Protein AF-A0A9E1JAA6-F1 (afdb_monomer)

Sequence (43 aa):
MHKNALEVDGRRLWETLEASGEIGKLRDTGLRRLPLSDTDKEM

Solvent-accessible surface area (backbone atoms only — not comparable to full-atom values): 2878 Å² total; per-residue (Å²): 134,87,75,93,70,93,74,82,59,63,66,62,51,48,57,51,52,55,60,56,55,61,53,32,47,42,99,88,65,66,70,66,58,51,90,92,35,74,48,46,73,71,108

Secondary structure (DSSP, 8-state):
---------HHHHHHHHHHHHHTTB-SSSSB---TTSHHHHT-

Mean predicted aligned error: 4.79 Å

Structure (mmCIF, N/CA/C/O backbone):
data_AF-A0A9E1JAA6-F1
#
_entry.id   AF-A0A9E1JAA6-F1
#
loop_
_atom_site.group_PDB
_atom_site.id
_atom_site.type_symbol
_atom_site.label_atom_id
_atom_site.label_alt_id
_atom_site.label_comp_id
_atom_site.label_asym_id
_atom_site.label_entity_id
_atom_site.label_seq_id
_atom_site.pdbx_PDB_ins_code
_atom_site.Cartn_x
_atom_site.Cartn_y
_atom_site.Cartn_z
_atom_site.occupancy
_atom_site.B_iso_or_equiv
_atom_site.auth_seq_id
_atom_site.auth_comp_id
_atom_site.auth_asym_id
_atom_site.auth_atom_id
_atom_site.pdbx_PDB_model_num
ATOM 1 N N . MET A 1 1 ? 21.270 -2.153 -33.052 1.00 50.66 1 MET A N 1
ATOM 2 C CA . MET A 1 1 ? 20.221 -1.113 -33.097 1.00 50.66 1 MET A CA 1
ATOM 3 C C . MET A 1 1 ? 19.498 -1.150 -31.758 1.00 50.66 1 MET A C 1
ATOM 5 O O . MET A 1 1 ? 18.784 -2.112 -31.510 1.00 50.66 1 MET A O 1
ATOM 9 N N . HIS A 1 2 ? 19.770 -0.207 -30.851 1.00 67.50 2 HIS A N 1
ATOM 10 C CA . HIS A 1 2 ? 19.070 -0.162 -29.564 1.00 67.50 2 HIS A CA 1
ATOM 11 C C . HIS A 1 2 ? 17.640 0.324 -29.800 1.00 67.50 2 HIS A C 1
ATOM 13 O O . HIS A 1 2 ? 17.423 1.399 -30.356 1.00 67.50 2 HIS A O 1
ATOM 19 N N . LYS A 1 3 ? 16.668 -0.517 -29.447 1.00 76.88 3 LYS A N 1
ATOM 20 C CA . LYS A 1 3 ? 15.248 -0.186 -29.496 1.00 76.88 3 LYS A CA 1
ATOM 21 C C . LYS A 1 3 ? 14.970 0.651 -28.248 1.00 76.88 3 LYS A C 1
ATOM 23 O O . LYS A 1 3 ? 15.108 0.137 -27.145 1.00 76.88 3 LYS A O 1
ATOM 28 N N . ASN A 1 4 ? 14.629 1.927 -28.410 1.00 81.94 4 ASN A N 1
ATOM 29 C CA 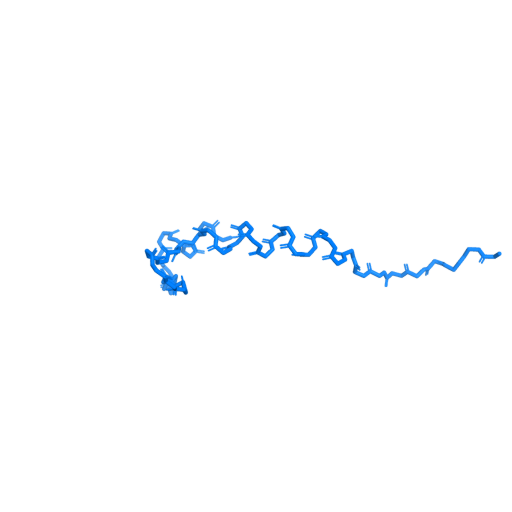. ASN A 1 4 ? 14.121 2.742 -27.305 1.00 81.94 4 ASN A CA 1
ATOM 30 C C . ASN A 1 4 ? 12.718 2.230 -26.958 1.00 81.94 4 ASN A C 1
ATOM 32 O O . ASN A 1 4 ? 11.722 2.728 -27.479 1.00 81.94 4 ASN A O 1
ATOM 36 N N . ALA A 1 5 ? 12.659 1.162 -26.168 1.00 85.00 5 ALA A N 1
ATOM 37 C CA . ALA A 1 5 ? 11.427 0.571 -25.682 1.00 85.00 5 ALA A CA 1
ATOM 38 C C . ALA A 1 5 ? 11.167 1.092 -24.268 1.00 85.00 5 ALA A C 1
ATOM 40 O O . ALA A 1 5 ? 12.027 1.002 -23.393 1.00 85.00 5 ALA A O 1
ATOM 41 N N . LEU A 1 6 ? 9.991 1.681 -24.067 1.00 92.00 6 LEU A N 1
ATOM 42 C CA . LEU A 1 6 ? 9.509 2.033 -22.741 1.00 92.00 6 LEU A CA 1
ATOM 43 C C . LEU A 1 6 ? 8.912 0.772 -22.117 1.00 92.00 6 LEU A C 1
ATOM 45 O O . LEU A 1 6 ? 7.861 0.308 -22.554 1.00 92.00 6 LEU A O 1
ATOM 49 N N . GLU A 1 7 ? 9.593 0.224 -21.119 1.00 94.44 7 GLU A N 1
ATOM 50 C CA . GLU A 1 7 ? 9.199 -1.014 -20.451 1.00 94.44 7 GLU A CA 1
ATOM 51 C C . GLU A 1 7 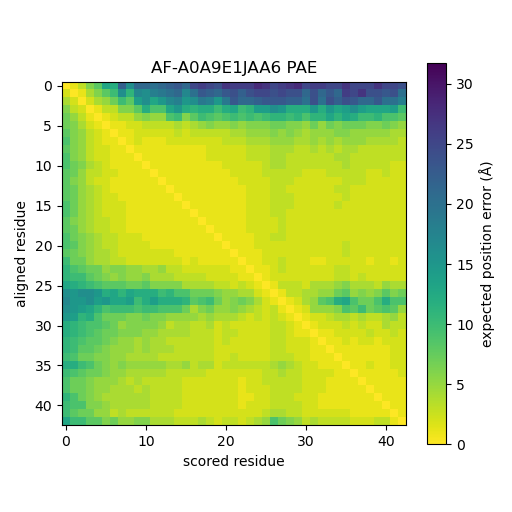? 9.062 -0.795 -18.944 1.00 94.44 7 GLU A C 1
ATOM 53 O O . GLU A 1 7 ? 9.668 0.109 -18.360 1.00 94.44 7 GLU A O 1
ATOM 58 N N . VAL A 1 8 ? 8.237 -1.627 -18.311 1.00 95.00 8 VAL A N 1
ATOM 59 C CA . VAL A 1 8 ? 8.115 -1.638 -16.856 1.00 95.00 8 VAL A CA 1
ATOM 60 C C . VAL A 1 8 ? 9.300 -2.397 -16.277 1.00 95.00 8 VAL A C 1
ATOM 62 O O . VAL A 1 8 ? 9.531 -3.556 -16.616 1.00 95.00 8 VAL A O 1
ATOM 65 N N . ASP A 1 9 ? 10.005 -1.765 -15.345 1.00 96.50 9 ASP A N 1
ATOM 66 C CA . ASP A 1 9 ? 10.936 -2.471 -14.474 1.00 96.50 9 ASP A CA 1
ATOM 67 C C . ASP A 1 9 ? 10.135 -3.32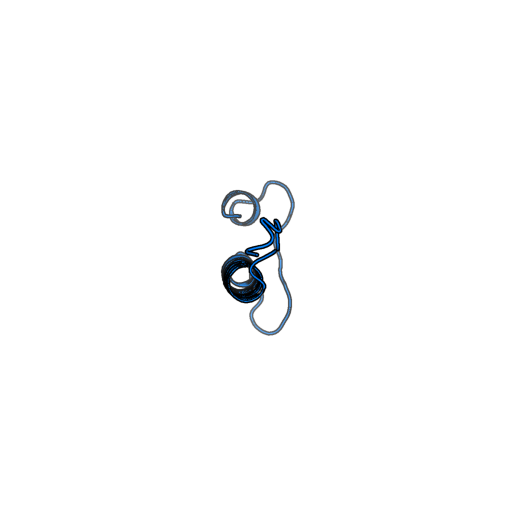7 -13.481 1.00 96.50 9 ASP A C 1
ATOM 69 O O . ASP A 1 9 ? 9.601 -2.827 -12.487 1.00 96.50 9 ASP A O 1
ATOM 73 N N . GLY A 1 10 ? 10.015 -4.621 -13.784 1.00 98.06 10 GLY A N 1
ATOM 74 C CA . GLY A 1 10 ? 9.252 -5.568 -12.971 1.00 98.06 10 GLY A CA 1
ATOM 75 C C . GLY A 1 10 ? 9.811 -5.741 -11.560 1.00 98.06 10 GLY A C 1
ATOM 76 O O . GLY A 1 10 ? 9.038 -5.932 -10.623 1.00 98.06 10 GLY A O 1
ATOM 77 N N . ARG A 1 11 ? 11.132 -5.617 -11.384 1.00 98.19 11 ARG A N 1
ATOM 78 C CA . ARG A 1 11 ? 11.758 -5.703 -10.062 1.00 98.19 11 ARG A CA 1
ATOM 79 C C . ARG A 1 11 ? 11.374 -4.494 -9.225 1.00 98.19 11 ARG A C 1
ATOM 81 O O . ARG A 1 11 ? 10.876 -4.658 -8.116 1.00 98.19 11 ARG A O 1
ATOM 88 N N . ARG A 1 12 ? 11.529 -3.295 -9.786 1.00 97.88 12 ARG A N 1
ATOM 89 C CA . ARG A 1 12 ? 11.142 -2.056 -9.105 1.00 97.88 12 ARG A CA 1
ATOM 90 C C . ARG A 1 12 ? 9.649 -2.034 -8.779 1.00 97.88 12 ARG A C 1
ATOM 92 O O . ARG A 1 12 ? 9.262 -1.569 -7.709 1.00 97.88 12 ARG A O 1
ATOM 99 N N . LEU A 1 13 ? 8.806 -2.531 -9.688 1.00 98.00 13 LEU A N 1
ATOM 100 C CA . LEU A 1 13 ? 7.371 -2.666 -9.443 1.00 98.00 13 LEU A CA 1
ATOM 101 C C . LEU A 1 13 ? 7.105 -3.562 -8.230 1.00 98.00 13 LEU A C 1
ATOM 103 O O . LEU A 1 13 ? 6.360 -3.163 -7.341 1.00 98.00 13 LEU A O 1
ATOM 107 N N . TRP A 1 14 ? 7.726 -4.741 -8.183 1.00 98.31 14 TRP A N 1
ATOM 108 C CA . TRP A 1 14 ? 7.543 -5.678 -7.079 1.00 98.31 14 TRP A CA 1
ATOM 109 C C . TRP A 1 14 ? 8.009 -5.099 -5.740 1.00 98.31 14 TRP A C 1
ATOM 111 O O . TRP A 1 14 ? 7.238 -5.092 -4.786 1.00 98.31 14 TRP A O 1
ATOM 121 N N . GLU A 1 15 ? 9.206 -4.510 -5.697 1.00 98.38 15 GLU A N 1
ATOM 122 C CA . GLU A 1 15 ? 9.750 -3.854 -4.497 1.00 98.38 15 GLU A CA 1
ATOM 123 C C . GLU A 1 15 ? 8.813 -2.739 -3.985 1.00 98.38 15 GLU A C 1
ATOM 125 O O . GLU A 1 15 ? 8.605 -2.584 -2.782 1.00 98.38 15 GLU A O 1
ATOM 130 N N . THR A 1 16 ? 8.180 -1.993 -4.899 1.00 97.44 16 THR A N 1
ATOM 131 C CA . THR A 1 16 ? 7.209 -0.943 -4.543 1.00 97.44 16 THR A CA 1
ATOM 132 C C . THR A 1 16 ? 5.909 -1.530 -3.985 1.00 97.44 16 THR A C 1
ATOM 134 O O . THR A 1 16 ? 5.350 -0.997 -3.025 1.00 97.44 16 THR A O 1
ATOM 137 N N . LEU A 1 17 ? 5.415 -2.630 -4.564 1.00 96.50 17 LEU A N 1
ATOM 138 C CA . LEU A 1 17 ? 4.213 -3.317 -4.085 1.00 96.50 17 LEU A CA 1
ATOM 139 C C . LEU A 1 17 ? 4.426 -3.939 -2.700 1.00 96.50 17 LEU A C 1
ATOM 141 O O . LEU A 1 17 ? 3.533 -3.852 -1.860 1.00 96.50 17 LEU A O 1
ATOM 145 N N . GLU A 1 18 ? 5.599 -4.518 -2.439 1.00 95.88 18 GLU A N 1
ATOM 146 C CA . GLU A 1 18 ? 5.953 -5.050 -1.119 1.00 95.88 18 GLU A CA 1
ATOM 147 C C . GLU A 1 18 ? 5.991 -3.940 -0.065 1.00 95.88 18 GLU A C 1
ATOM 149 O O . GLU A 1 18 ? 5.352 -4.073 0.977 1.00 95.88 18 GLU A O 1
ATOM 154 N N . ALA A 1 19 ? 6.641 -2.809 -0.359 1.00 95.44 19 ALA A N 1
ATOM 155 C CA . ALA A 1 19 ? 6.662 -1.657 0.544 1.00 95.44 19 ALA A CA 1
ATOM 156 C C . ALA A 1 19 ? 5.247 -1.115 0.831 1.00 95.44 19 ALA A C 1
ATOM 158 O O . ALA A 1 19 ? 4.893 -0.859 1.981 1.00 95.44 19 ALA A O 1
ATOM 159 N N . SER A 1 20 ? 4.408 -1.011 -0.204 1.00 95.50 20 SER A N 1
ATOM 160 C CA . SER A 1 20 ? 2.995 -0.625 -0.083 1.00 95.50 20 SER A CA 1
ATOM 161 C C . SER A 1 20 ? 2.176 -1.605 0.773 1.00 95.50 20 SER A C 1
ATOM 163 O O . SER A 1 20 ? 1.249 -1.196 1.481 1.00 95.50 20 SER A O 1
ATOM 165 N N . GLY A 1 21 ? 2.512 -2.896 0.715 1.00 94.31 21 GLY A N 1
ATOM 166 C CA . GLY A 1 21 ? 1.864 -3.968 1.468 1.00 94.31 21 GLY A CA 1
ATOM 167 C C . GLY A 1 21 ? 2.186 -3.979 2.965 1.00 94.31 21 GLY A C 1
ATOM 168 O O . GLY A 1 21 ? 1.48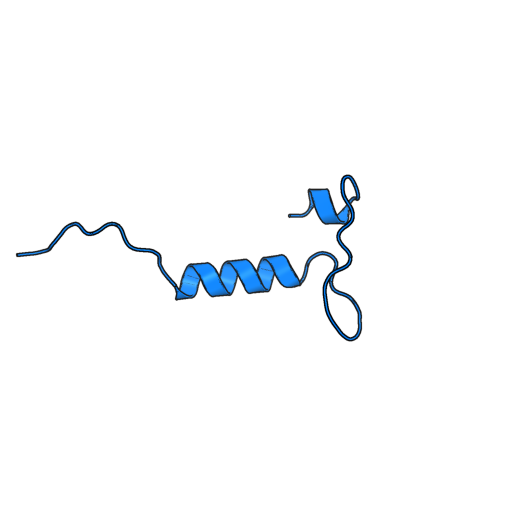0 -4.628 3.733 1.00 94.31 21 GLY A O 1
ATOM 169 N N . GLU A 1 22 ? 3.205 -3.250 3.416 1.00 94.69 22 GLU A N 1
ATOM 170 C CA . GLU A 1 22 ? 3.471 -3.103 4.852 1.00 94.69 22 GLU A CA 1
ATOM 171 C C . GLU A 1 22 ? 2.551 -2.057 5.509 1.00 94.69 22 GLU A C 1
ATOM 173 O O . GLU A 1 22 ? 2.288 -2.119 6.713 1.00 94.69 22 GLU A O 1
ATOM 178 N N . ILE A 1 23 ? 1.973 -1.142 4.725 1.00 95.50 23 ILE A N 1
ATOM 179 C CA . ILE A 1 23 ? 1.087 -0.083 5.219 1.00 95.50 23 ILE A CA 1
ATOM 180 C C . ILE A 1 23 ? -0.327 -0.635 5.433 1.00 95.50 23 ILE A C 1
ATOM 182 O O . ILE A 1 23 ? -1.034 -0.997 4.488 1.00 95.50 23 ILE A O 1
ATOM 186 N N . GLY A 1 24 ? -0.774 -0.659 6.691 1.00 92.31 24 GLY A N 1
ATOM 187 C CA . GLY A 1 24 ? -2.078 -1.213 7.067 1.00 92.31 24 GLY A CA 1
ATOM 188 C C . GLY A 1 24 ? -2.117 -2.745 7.072 1.00 92.31 24 GLY A C 1
ATOM 189 O O . GLY A 1 24 ? -3.200 -3.328 6.995 1.00 92.31 24 GLY A O 1
ATOM 190 N N . LYS A 1 25 ? -0.956 -3.405 7.156 1.00 94.44 25 LYS A N 1
ATOM 191 C CA . LYS A 1 25 ? -0.840 -4.865 7.218 1.00 94.44 25 LYS A CA 1
ATOM 192 C C . LYS A 1 25 ? -1.526 -5.442 8.453 1.00 94.44 25 LYS A C 1
ATOM 194 O O . LYS A 1 25 ? -1.353 -4.966 9.575 1.00 94.44 25 LYS A O 1
ATOM 199 N N . LEU A 1 26 ? -2.312 -6.493 8.242 1.00 91.12 26 LEU A N 1
ATOM 200 C CA . LEU A 1 26 ? -2.901 -7.273 9.326 1.00 91.12 26 LEU A CA 1
ATOM 201 C C . LEU A 1 26 ? -1.911 -8.337 9.815 1.00 91.12 26 LEU A C 1
ATOM 203 O O . LEU A 1 26 ? -1.036 -8.780 9.078 1.00 91.12 26 LEU A O 1
ATOM 207 N N . ARG A 1 27 ? -2.080 -8.760 11.072 1.00 81.88 27 ARG A N 1
ATOM 208 C CA . ARG A 1 27 ? -1.145 -9.646 11.787 1.00 81.88 27 ARG A CA 1
ATOM 209 C C . ARG A 1 27 ? -0.825 -10.947 11.041 1.00 81.88 27 ARG A C 1
ATOM 211 O O . ARG A 1 27 ? 0.328 -11.360 11.041 1.00 81.88 27 ARG A O 1
ATOM 218 N N . ASP A 1 28 ? -1.834 -11.531 10.394 1.00 82.88 28 ASP A N 1
ATOM 219 C CA . ASP A 1 28 ?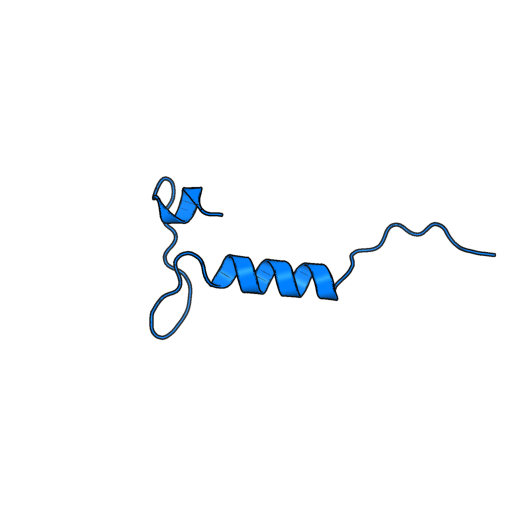 -1.732 -12.861 9.785 1.00 82.88 28 ASP A CA 1
ATOM 220 C C . ASP A 1 28 ? -1.938 -12.849 8.261 1.00 82.88 28 ASP A C 1
ATOM 222 O O . ASP A 1 28 ? -1.334 -13.652 7.554 1.00 82.88 28 ASP A O 1
ATOM 226 N N . THR A 1 29 ? -2.796 -11.970 7.725 1.00 86.69 29 THR A N 1
ATOM 227 C CA . THR A 1 29 ? -3.066 -11.914 6.278 1.00 86.69 29 THR A CA 1
ATOM 228 C C . THR A 1 29 ? -3.760 -10.627 5.840 1.00 86.69 29 THR A C 1
ATOM 230 O O . THR A 1 29 ? -4.630 -10.115 6.542 1.00 86.69 29 THR A O 1
ATOM 233 N N . GLY A 1 30 ? -3.433 -10.153 4.637 1.00 90.31 30 GLY A N 1
ATOM 234 C CA . GLY A 1 30 ? -4.126 -9.052 3.972 1.00 90.31 30 GLY A CA 1
ATOM 235 C C . GLY A 1 30 ? -3.829 -7.663 4.543 1.00 90.31 30 GLY A C 1
ATOM 236 O O . GLY A 1 30 ? -2.929 -7.463 5.360 1.00 90.31 30 GLY A O 1
ATOM 237 N N . LEU A 1 31 ? -4.612 -6.689 4.075 1.00 93.44 31 LEU A N 1
ATOM 238 C CA . LEU A 1 31 ? -4.483 -5.273 4.408 1.00 93.44 31 LEU A CA 1
ATOM 239 C C . LEU A 1 31 ? -5.807 -4.748 4.963 1.00 93.44 31 LEU A C 1
ATOM 241 O O . LEU A 1 31 ? -6.877 -5.038 4.426 1.00 93.44 31 LEU A O 1
ATOM 245 N N . ARG A 1 32 ? -5.732 -3.913 5.998 1.00 92.69 32 ARG A N 1
ATOM 246 C CA . ARG A 1 32 ? -6.834 -3.077 6.473 1.00 92.69 32 ARG A CA 1
ATOM 247 C C . ARG A 1 32 ? -6.438 -1.609 6.348 1.00 92.69 32 ARG A C 1
ATOM 249 O O . ARG A 1 32 ? -6.030 -0.966 7.313 1.00 92.69 32 ARG A O 1
ATOM 256 N N . ARG A 1 33 ? -6.607 -1.087 5.137 1.00 93.75 33 ARG A N 1
ATO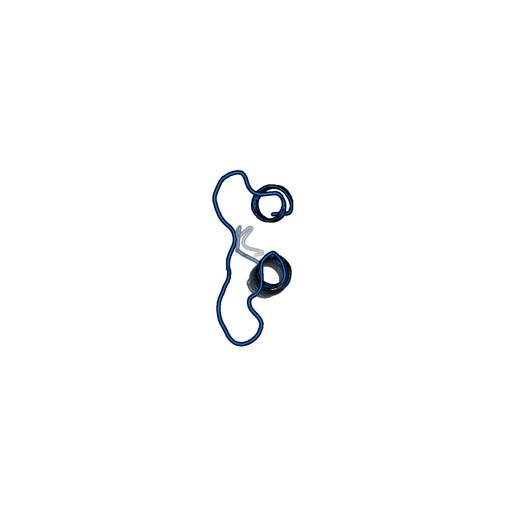M 257 C CA . ARG A 1 33 ? -6.426 0.323 4.792 1.00 93.75 33 ARG A CA 1
ATOM 258 C C . ARG A 1 33 ? -7.770 0.872 4.323 1.00 93.75 33 ARG A C 1
ATOM 260 O O . ARG A 1 33 ? -8.209 0.571 3.217 1.00 93.75 33 ARG A O 1
ATOM 267 N N . LEU A 1 34 ? -8.488 1.525 5.238 1.00 95.31 34 LEU A N 1
ATOM 268 C CA . LEU A 1 34 ? -9.840 2.026 4.984 1.00 95.31 34 LEU A CA 1
ATOM 269 C C . LEU A 1 34 ? -9.756 3.420 4.353 1.00 95.31 34 LEU A C 1
ATOM 271 O O . LEU A 1 34 ? -8.875 4.179 4.731 1.00 95.31 34 LEU A O 1
ATOM 275 N N . PRO A 1 35 ? -10.67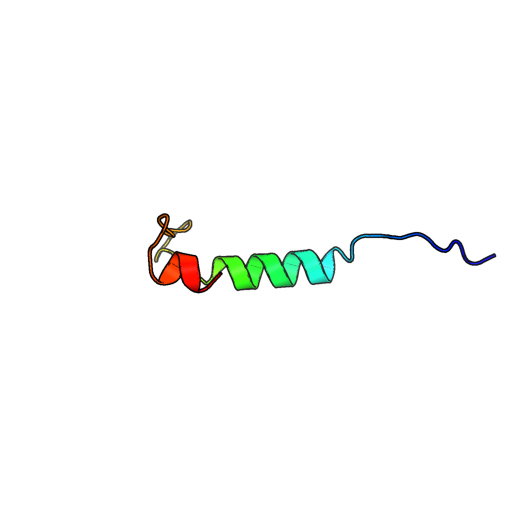7 3.801 3.456 1.00 96.88 35 PRO A N 1
ATOM 276 C CA . PRO A 1 35 ? -10.647 5.132 2.862 1.00 96.88 35 PRO A CA 1
ATOM 277 C C . PRO A 1 35 ? -10.633 6.236 3.925 1.00 96.88 35 PRO A C 1
ATOM 279 O O . PRO A 1 35 ? -11.417 6.181 4.876 1.00 96.88 35 PRO A O 1
ATOM 282 N N . LEU A 1 36 ? -9.780 7.245 3.727 1.00 96.69 36 LEU A N 1
ATOM 283 C CA . LEU A 1 36 ? -9.625 8.414 4.607 1.00 96.69 36 LEU A CA 1
ATOM 284 C C . LEU A 1 36 ? -9.045 8.116 6.004 1.00 96.69 36 LEU A C 1
ATOM 286 O O . LEU A 1 36 ? -9.087 8.991 6.870 1.00 96.69 36 LEU A O 1
ATOM 290 N N . SER A 1 37 ? -8.508 6.916 6.253 1.00 96.12 37 SER A N 1
ATOM 291 C CA . SER A 1 37 ? -7.758 6.640 7.484 1.00 96.12 37 SER A CA 1
ATOM 292 C C . SER A 1 37 ? -6.314 7.136 7.398 1.00 96.12 37 SER A C 1
ATOM 294 O O . SER A 1 37 ? -5.783 7.366 6.315 1.00 96.12 37 SER A O 1
ATOM 296 N N . ASP A 1 38 ? -5.632 7.226 8.540 1.00 95.62 38 ASP A N 1
ATOM 297 C CA . ASP A 1 38 ? -4.210 7.600 8.567 1.00 95.62 38 ASP A CA 1
ATOM 298 C C . ASP A 1 38 ? -3.350 6.647 7.720 1.00 95.62 38 ASP A C 1
ATOM 300 O O . ASP A 1 38 ? -2.507 7.088 6.948 1.00 95.62 38 ASP A O 1
ATOM 304 N N . THR A 1 39 ? -3.649 5.345 7.750 1.00 93.81 39 THR A N 1
ATOM 305 C CA . THR A 1 39 ? -2.969 4.347 6.907 1.00 93.81 39 THR A CA 1
ATOM 306 C C . THR A 1 39 ? -3.254 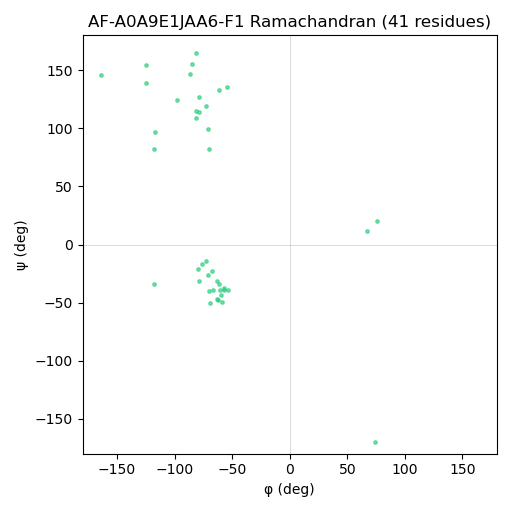4.498 5.410 1.00 93.81 39 THR A C 1
ATOM 308 O O .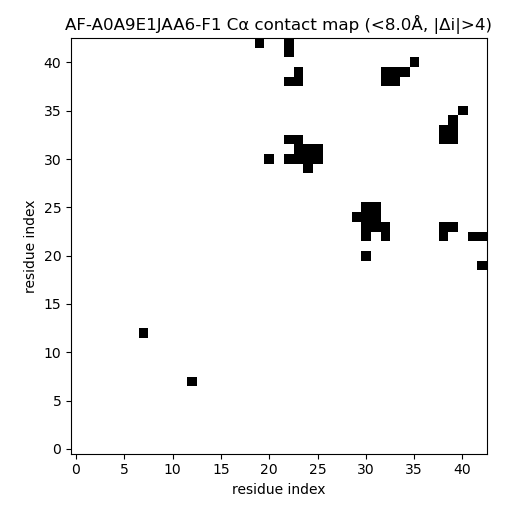 THR A 1 39 ? -2.472 4.020 4.599 1.00 93.81 39 THR A O 1
ATOM 311 N N . ASP A 1 40 ? -4.364 5.130 5.018 1.00 95.06 40 ASP A N 1
ATOM 312 C CA . ASP A 1 40 ? -4.678 5.438 3.613 1.00 95.06 40 ASP A CA 1
ATOM 313 C C . ASP A 1 40 ? -3.895 6.660 3.132 1.00 95.06 40 ASP A C 1
ATOM 315 O O . ASP A 1 40 ? -3.470 6.716 1.987 1.00 95.06 40 ASP A O 1
ATOM 319 N N . LYS A 1 41 ? -3.622 7.602 4.040 1.00 96.19 41 LYS A N 1
ATOM 320 C CA . LYS A 1 41 ? -2.751 8.755 3.792 1.00 96.19 41 LYS A CA 1
ATOM 321 C C . LYS A 1 41 ? -1.266 8.381 3.676 1.00 96.19 41 LYS A C 1
ATOM 323 O O . LYS A 1 41 ? -0.509 9.130 3.068 1.00 96.19 41 LYS A O 1
ATOM 328 N N . GLU A 1 42 ? -0.842 7.288 4.305 1.00 93.94 42 GLU A N 1
ATOM 329 C CA . GLU A 1 42 ? 0.551 6.812 4.286 1.00 93.94 42 GLU A CA 1
ATOM 330 C C . GLU A 1 42 ? 0.957 6.118 2.975 1.00 93.94 42 GLU A C 1
ATOM 332 O O . GLU A 1 42 ? 2.154 5.973 2.728 1.00 93.94 42 GLU A O 1
ATOM 337 N N . MET A 1 43 ? -0.017 5.701 2.156 1.00 87.56 43 MET A N 1
ATOM 338 C CA . MET A 1 43 ? 0.208 5.198 0.792 1.00 87.56 43 MET A CA 1
ATOM 339 C C . MET A 1 43 ? 0.731 6.268 -0.159 1.00 87.56 43 MET A C 1
ATOM 341 O O . MET A 1 43 ? 1.576 5.900 -1.006 1.00 87.56 43 MET A O 1
#

Foldseek 3Di:
DDDPDDDDPPVVVVVVVVVLCVQQDDPPDDHDDDPPDPSVVVD

Radius of gyration: 15.54 Å; Cα contacts (8 Å, |Δi|>4): 24; chains: 1; bounding box: 31×22×45 Å

pLDDT: mean 91.64, std 8.93, range [50.66, 98.38]